Protein AF-A0A3A5VWQ2-F1 (afdb_monomer)

Mean predicted aligned error: 16.15 Å

Secondary structure (DSSP, 8-state):
-----EEE-TTS-EEE---EETTEE---TT----S-----SPPPHHHHHH--SGGGS--HHHHHHHHHHHHHHHHHHHHHHHHHHHHHHHHTTPPPSS-PEEEETTEEEEHHHHHHHHHHHHHHHHHHHHHHHHHHHHHHHHHTPPPPP-------

Foldseek 3Di:
DDDKDWDDDPVDDIDIDWDADPNDTDDPVPDDDPDDDDDPDDDDVVCVVPPDDPVPDDDVVVVVLVVVLVVLVVVLVVLVVLVVCVVVCVVVVHDDDQQDWDDDDPDTGRRSCVVSVVSVCVNVVVVVVVVVVVVVVVVVCVVVPDDDDDDDDDDD

pLDDT: mean 72.56, std 14.68, range [36.94, 93.25]

Radius of gyration: 29.36 Å; Cα contacts (8 Å, |Δi|>4): 74; chains: 1; bounding box: 73×43×75 Å

Structure (mmCIF, N/CA/C/O backbone):
data_AF-A0A3A5VWQ2-F1
#
_entry.id   AF-A0A3A5VWQ2-F1
#
loop_
_atom_site.group_PDB
_atom_site.id
_atom_site.type_symbol
_atom_site.label_atom_id
_atom_site.label_alt_id
_atom_site.label_comp_id
_atom_site.label_asym_id
_atom_site.label_entity_id
_atom_site.label_seq_id
_atom_site.pdbx_PDB_ins_code
_atom_site.Cartn_x
_atom_site.Cartn_y
_atom_site.Cartn_z
_atom_site.occupancy
_atom_site.B_iso_or_equiv
_atom_site.auth_seq_id
_atom_site.auth_comp_id
_atom_site.auth_asym_id
_atom_site.auth_atom_id
_atom_site.pdbx_PDB_model_num
ATOM 1 N N . MET A 1 1 ? -36.338 -18.386 11.976 1.00 40.19 1 MET A N 1
ATOM 2 C CA . MET A 1 1 ? -36.370 -17.924 13.379 1.00 40.19 1 MET A CA 1
ATOM 3 C C . MET A 1 1 ? -35.019 -18.289 13.956 1.00 40.19 1 MET A C 1
ATOM 5 O O . MET A 1 1 ? -34.745 -19.474 14.082 1.00 40.19 1 MET A O 1
ATOM 9 N N . SER A 1 2 ? -34.130 -17.309 14.112 1.00 36.94 2 SER A N 1
ATOM 10 C CA . SER A 1 2 ? -32.733 -17.542 14.501 1.00 36.94 2 SER A CA 1
ATOM 11 C C . SER A 1 2 ? -32.672 -18.000 15.968 1.00 36.94 2 SER A C 1
ATOM 13 O O . SER A 1 2 ? -33.199 -17.265 16.806 1.00 36.94 2 SER A O 1
ATOM 15 N N . PRO A 1 3 ? -32.129 -19.192 16.295 1.00 50.22 3 PRO A N 1
ATOM 16 C CA . PRO A 1 3 ? -32.428 -19.833 17.574 1.00 50.22 3 PRO A CA 1
ATOM 17 C C . PRO A 1 3 ? -31.253 -19.855 18.568 1.00 50.22 3 PRO A C 1
ATOM 19 O O . PRO A 1 3 ? -30.140 -19.429 18.258 1.00 50.22 3 PRO A O 1
ATOM 22 N N . SER A 1 4 ? -31.535 -20.359 19.776 1.00 57.03 4 SER A N 1
ATOM 23 C CA . SER A 1 4 ? -30.665 -20.340 20.960 1.00 57.03 4 SER A CA 1
ATOM 24 C C . SER A 1 4 ? -29.239 -20.857 20.713 1.00 57.03 4 SER A C 1
ATOM 26 O O . SER A 1 4 ? -29.018 -21.984 20.256 1.00 57.03 4 SER A O 1
ATOM 28 N N . PHE A 1 5 ? -28.259 -20.008 21.025 1.00 60.41 5 PHE A N 1
ATOM 29 C CA . PHE A 1 5 ? -26.830 -20.315 21.042 1.00 60.41 5 PHE A CA 1
ATOM 30 C C . PHE A 1 5 ? -26.472 -20.913 22.405 1.00 60.41 5 PHE A C 1
ATOM 32 O O . PHE A 1 5 ? -26.666 -20.239 23.411 1.00 60.41 5 PHE A O 1
ATOM 39 N N . ARG A 1 6 ? -25.959 -22.149 22.452 1.00 60.09 6 ARG A N 1
ATOM 40 C CA . ARG A 1 6 ? -25.469 -22.797 23.680 1.00 60.09 6 ARG A CA 1
ATOM 41 C C . ARG A 1 6 ? -24.029 -23.262 23.463 1.00 60.09 6 ARG A C 1
ATOM 43 O O . ARG A 1 6 ? -23.765 -24.004 22.520 1.00 60.09 6 ARG A O 1
ATOM 50 N N . LEU A 1 7 ? -23.098 -22.809 24.297 1.00 60.88 7 LEU A N 1
ATOM 51 C CA . LEU A 1 7 ? -21.675 -23.118 24.202 1.00 60.88 7 LEU A CA 1
ATOM 52 C C . LEU A 1 7 ? -21.149 -23.587 25.559 1.00 60.88 7 LEU A C 1
ATOM 54 O O . LEU A 1 7 ? -21.270 -22.867 26.546 1.00 60.88 7 LEU A O 1
ATOM 58 N N . GLY A 1 8 ? -20.549 -24.776 25.579 1.00 67.06 8 GLY A N 1
ATOM 59 C CA . GLY A 1 8 ? -20.020 -25.403 26.788 1.00 67.06 8 GLY A CA 1
ATOM 60 C C . GLY A 1 8 ? -21.027 -26.311 27.498 1.00 67.06 8 GLY A C 1
ATOM 61 O O . GLY A 1 8 ? -22.046 -26.685 26.918 1.00 67.06 8 GLY A O 1
ATOM 62 N N . ASN A 1 9 ? -20.706 -26.723 28.723 1.00 71.00 9 ASN A N 1
ATOM 63 C CA . ASN A 1 9 ? -21.432 -27.772 29.451 1.00 71.00 9 ASN A CA 1
ATOM 64 C C . ASN A 1 9 ? -21.766 -27.330 30.878 1.00 71.00 9 ASN A C 1
ATOM 66 O O . ASN A 1 9 ? -21.029 -26.513 31.420 1.00 71.00 9 ASN A O 1
ATOM 70 N N . GLU A 1 10 ? -22.821 -27.878 31.488 1.00 71.44 10 GLU A N 1
ATOM 71 C CA . GLU A 1 10 ? -23.281 -27.489 32.842 1.00 71.44 10 GLU A CA 1
ATOM 72 C C . GLU A 1 10 ? -22.215 -27.715 33.925 1.00 71.44 10 GLU A C 1
ATOM 74 O O . GLU A 1 10 ? -22.101 -26.925 34.858 1.00 71.44 10 GLU A O 1
ATOM 79 N N . ASP A 1 11 ? -21.361 -28.722 33.735 1.00 65.88 11 ASP A N 1
ATOM 80 C CA . ASP A 1 11 ? -20.221 -29.023 34.610 1.00 65.88 11 ASP A CA 1
ATOM 81 C C . ASP A 1 11 ? -18.985 -28.134 34.336 1.00 65.88 11 ASP A C 1
ATOM 83 O O . ASP A 1 11 ? -17.910 -28.337 34.900 1.00 65.88 11 ASP A O 1
ATOM 87 N N . SER A 1 12 ? -19.102 -27.167 33.420 1.00 63.91 12 SER A N 1
ATOM 88 C CA . SER A 1 12 ? -18.023 -26.295 32.942 1.00 63.91 12 SER A CA 1
ATOM 89 C C . SER A 1 12 ? -18.549 -24.881 32.641 1.00 63.91 12 SER A C 1
ATOM 91 O O . SER A 1 12 ? -19.634 -24.500 33.072 1.00 63.91 12 SER A O 1
ATOM 93 N N . TRP A 1 13 ? -17.790 -24.055 31.915 1.00 47.97 13 TRP A N 1
ATOM 94 C CA . TRP A 1 13 ? -18.316 -22.773 31.446 1.00 47.97 13 TRP A CA 1
ATOM 95 C C . TRP A 1 13 ? -19.471 -23.030 30.467 1.00 47.97 13 TRP A C 1
ATOM 97 O O . TRP A 1 13 ? -19.291 -23.752 29.492 1.00 47.97 13 TRP A O 1
ATOM 107 N N . LEU A 1 14 ? -20.648 -22.456 30.732 1.00 61.12 14 LEU A N 1
ATOM 108 C CA . LEU A 1 14 ? -21.835 -22.575 29.885 1.00 61.12 14 LEU A CA 1
ATOM 109 C C . LEU A 1 14 ? -22.353 -21.180 29.518 1.00 61.12 14 LEU A C 1
ATOM 111 O O . LEU A 1 14 ? -22.761 -20.413 30.388 1.00 61.12 14 LEU A O 1
ATOM 115 N N . LEU A 1 15 ? -22.349 -20.855 28.226 1.00 60.41 15 LEU A N 1
ATOM 116 C CA . LEU A 1 15 ? -23.031 -19.688 27.668 1.00 60.41 15 LEU A CA 1
ATOM 117 C C . LEU A 1 15 ? -24.298 -20.153 26.960 1.00 60.41 15 LEU A C 1
ATOM 119 O O . LEU A 1 15 ? -24.206 -20.958 26.040 1.00 60.41 15 LEU A O 1
ATOM 123 N N . GLU A 1 16 ? -25.460 -19.623 27.332 1.00 62.06 16 GLU A N 1
ATOM 124 C CA . GLU A 1 16 ? -26.722 -19.893 26.641 1.00 62.06 16 GLU A CA 1
ATOM 125 C C . GLU A 1 16 ? -27.453 -18.584 26.318 1.00 62.06 16 GLU A C 1
ATOM 127 O O . GLU A 1 16 ? -27.541 -17.682 27.151 1.00 62.06 16 GLU A O 1
ATOM 132 N N . GLN A 1 17 ? -27.983 -18.470 25.102 1.00 62.19 17 GLN A N 1
ATOM 133 C CA . GLN A 1 17 ? -28.849 -17.377 24.678 1.00 62.19 17 GLN A CA 1
ATOM 134 C C . GLN A 1 17 ? -30.303 -17.854 24.695 1.00 62.19 17 GLN A C 1
ATOM 136 O O . GLN A 1 17 ? -30.712 -18.621 23.825 1.00 62.19 17 GLN A O 1
ATOM 141 N N . ARG A 1 18 ? -31.081 -17.372 25.670 1.00 62.25 18 ARG A N 1
ATOM 142 C CA . ARG A 1 18 ? -32.523 -17.635 25.791 1.00 62.25 18 ARG A CA 1
ATOM 143 C C . ARG A 1 18 ? -33.336 -16.425 25.342 1.00 62.25 18 ARG A C 1
ATOM 145 O O . ARG A 1 18 ? -32.957 -15.285 25.615 1.00 62.25 18 ARG A O 1
ATOM 152 N N . TYR A 1 19 ? -34.459 -16.670 24.673 1.00 58.72 19 TYR A N 1
ATOM 153 C CA . TYR A 1 19 ? -35.398 -15.626 24.268 1.00 58.72 19 TYR A CA 1
ATOM 154 C C . TYR A 1 19 ? -36.639 -15.650 25.164 1.00 58.72 19 TYR A C 1
ATOM 156 O O . TYR A 1 19 ? -37.235 -16.698 25.407 1.00 58.72 19 TYR A O 1
ATOM 164 N N . LEU A 1 20 ? -37.036 -14.466 25.626 1.00 54.00 20 LEU A N 1
ATOM 165 C CA . LEU A 1 20 ? -38.284 -14.231 26.346 1.00 54.00 20 LEU A CA 1
ATOM 166 C C . LEU A 1 20 ? -39.268 -13.579 25.371 1.00 54.00 20 LEU A C 1
ATOM 168 O O . LEU A 1 20 ? -38.995 -12.488 24.870 1.00 54.00 20 LEU A O 1
ATOM 172 N N . ILE A 1 21 ? -40.405 -14.223 25.110 1.00 55.88 21 ILE A N 1
ATOM 173 C CA . ILE A 1 21 ? -41.534 -13.602 24.401 1.00 55.88 21 ILE A CA 1
ATOM 174 C C . ILE A 1 21 ? -42.670 -13.466 25.412 1.00 55.88 21 ILE A C 1
ATOM 176 O O . ILE A 1 21 ? -43.046 -14.440 26.060 1.00 55.88 21 ILE A O 1
ATOM 180 N N . ASP A 1 22 ? -43.163 -12.241 25.606 1.00 59.28 22 ASP A N 1
ATOM 181 C CA . ASP A 1 22 ? -44.212 -11.909 26.583 1.00 59.28 22 ASP A CA 1
ATOM 182 C C . ASP A 1 22 ? -43.926 -12.418 28.011 1.00 59.28 22 ASP A C 1
ATOM 184 O O . ASP A 1 22 ? -44.813 -12.878 28.730 1.00 59.28 22 ASP A O 1
ATOM 188 N N . GLY A 1 23 ? -42.655 -12.361 28.427 1.00 61.66 23 GLY A N 1
ATOM 189 C CA . GLY A 1 23 ? -42.218 -12.773 29.765 1.00 61.66 23 GLY A CA 1
ATOM 190 C C . GLY A 1 23 ? -42.225 -14.285 30.008 1.00 61.66 23 GLY A C 1
ATOM 191 O O . GLY A 1 23 ? -41.979 -14.710 31.134 1.00 61.66 23 GLY A O 1
ATOM 192 N N . LYS A 1 24 ? -42.483 -15.100 28.979 1.00 56.28 24 LYS A N 1
ATOM 193 C CA . LYS A 1 24 ? -42.364 -16.559 29.041 1.00 56.28 24 LYS A CA 1
ATOM 194 C C . LYS A 1 24 ? -41.121 -17.017 28.289 1.00 56.28 24 LYS A C 1
ATOM 196 O O . LYS A 1 24 ? -40.869 -16.590 27.161 1.00 56.28 24 LYS A O 1
ATOM 201 N N . GLU A 1 25 ? -40.344 -17.876 28.940 1.00 61.72 25 GLU A N 1
ATOM 202 C CA . GLU A 1 25 ? -39.204 -18.547 28.319 1.00 61.72 25 GLU A CA 1
ATOM 203 C C . GLU A 1 25 ? -39.711 -19.502 27.241 1.00 61.72 25 GLU A C 1
ATOM 205 O O . GLU A 1 25 ? -40.601 -20.322 27.485 1.00 61.72 25 GLU A O 1
ATOM 210 N N . ILE A 1 26 ? -39.157 -19.376 26.039 1.00 61.62 26 ILE A N 1
ATOM 211 C CA . ILE A 1 26 ? -39.345 -20.369 24.990 1.00 61.62 26 ILE A CA 1
ATOM 212 C C . ILE A 1 26 ? -38.174 -21.334 25.101 1.00 61.62 26 ILE A C 1
ATOM 214 O O . ILE A 1 26 ? -37.022 -20.928 24.983 1.00 61.62 26 ILE A O 1
ATOM 218 N N . ASP A 1 27 ? -38.489 -22.595 25.385 1.00 60.84 27 ASP A N 1
ATOM 219 C CA . ASP A 1 27 ? -37.514 -23.675 25.448 1.00 60.84 27 ASP A CA 1
ATOM 220 C C . ASP A 1 27 ? -37.479 -24.420 24.109 1.00 60.84 27 ASP A C 1
ATOM 222 O O . ASP A 1 27 ? -38.285 -25.308 23.826 1.00 60.84 27 ASP A O 1
ATOM 226 N N . ASP A 1 28 ? -36.545 -24.022 23.255 1.00 60.75 28 ASP A N 1
ATOM 227 C CA . ASP A 1 28 ? -36.256 -24.642 21.966 1.00 60.75 28 ASP A CA 1
ATOM 228 C C . ASP A 1 28 ? -35.157 -25.725 22.049 1.00 60.75 28 ASP A C 1
ATOM 230 O O . ASP A 1 28 ? -34.648 -26.166 21.015 1.00 60.75 28 ASP A O 1
ATOM 234 N N . SER A 1 29 ? -34.831 -26.214 23.260 1.00 57.12 29 SER A N 1
ATOM 235 C CA . SER A 1 29 ? -33.851 -27.293 23.496 1.00 57.12 29 SER A CA 1
ATOM 236 C C . SER A 1 29 ? -34.262 -28.655 22.921 1.00 57.12 29 SER A C 1
ATOM 238 O O . SER A 1 29 ? -33.402 -29.470 22.593 1.00 57.12 29 SER A O 1
ATOM 240 N N . LYS A 1 30 ? -35.567 -28.906 22.755 1.00 53.94 30 LYS A N 1
ATOM 241 C CA . LYS A 1 30 ? -36.106 -30.180 22.241 1.00 53.94 30 LYS A CA 1
ATOM 242 C C . LYS A 1 30 ? -36.134 -30.295 20.715 1.00 53.94 30 LYS A C 1
ATOM 244 O O . LYS A 1 30 ? -36.524 -31.338 20.196 1.00 53.94 30 LYS A O 1
ATOM 249 N N . PHE A 1 31 ? -35.757 -29.246 19.987 1.00 55.78 31 PHE A N 1
ATOM 250 C CA . PHE A 1 31 ? -35.681 -29.299 18.529 1.00 55.78 31 PHE A CA 1
ATOM 251 C C . PHE A 1 31 ? -34.286 -29.753 18.093 1.00 55.78 31 PHE A C 1
ATOM 253 O O . PHE A 1 31 ? -33.337 -28.972 18.132 1.00 55.78 31 PHE A O 1
ATOM 260 N N . GLU A 1 32 ? -34.157 -31.002 17.634 1.00 47.69 32 GLU A N 1
ATOM 261 C CA . GLU A 1 32 ? -32.939 -31.469 16.965 1.00 47.69 32 GLU A CA 1
ATOM 262 C C . GLU A 1 32 ? -32.751 -30.711 15.643 1.00 47.69 32 GLU A C 1
ATOM 264 O O . GLU A 1 32 ? -33.526 -30.840 14.691 1.00 47.69 32 GLU A O 1
ATOM 269 N N . ARG A 1 33 ? -31.719 -29.864 15.591 1.00 58.16 33 ARG A N 1
ATOM 270 C CA . ARG A 1 33 ? -31.438 -28.997 14.443 1.00 58.16 33 ARG A CA 1
ATOM 271 C C . ARG A 1 33 ? -30.542 -29.739 13.463 1.00 58.16 33 ARG A C 1
ATOM 273 O O . ARG A 1 33 ? -29.344 -29.876 13.673 1.00 58.16 33 ARG A O 1
ATOM 280 N N . SER A 1 34 ? -31.118 -30.176 12.351 1.00 52.06 34 SER A N 1
ATOM 281 C CA . SER A 1 34 ? -30.402 -30.926 11.316 1.00 52.06 34 SER A CA 1
ATOM 282 C C . SER A 1 34 ? -29.533 -30.059 10.388 1.00 52.06 34 SER A C 1
ATOM 284 O O . SER A 1 34 ? -28.915 -30.596 9.469 1.00 52.06 34 SER A O 1
ATOM 286 N N . LYS A 1 35 ? -29.522 -28.722 10.535 1.00 50.56 35 LYS A N 1
ATOM 287 C CA . LYS A 1 35 ? -28.807 -27.803 9.629 1.00 50.56 35 LYS A CA 1
ATOM 288 C C . LYS A 1 35 ? -28.209 -26.606 10.372 1.00 50.56 35 LYS A C 1
ATOM 290 O O . LYS A 1 35 ? -28.904 -25.923 11.118 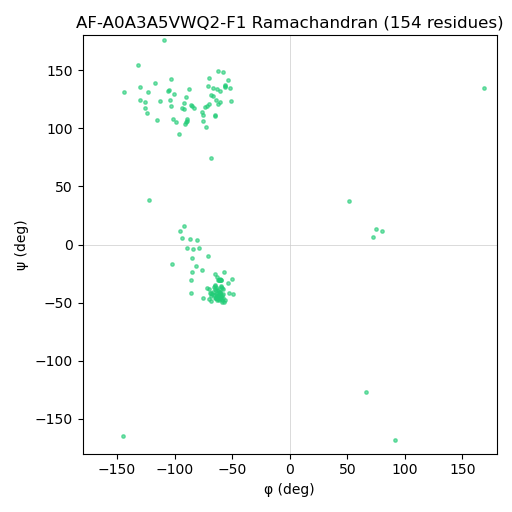1.00 50.56 35 LYS A O 1
ATOM 295 N N . HIS A 1 36 ? -26.932 -26.327 10.111 1.00 49.41 36 HIS A N 1
ATOM 296 C CA . HIS A 1 36 ? -26.294 -25.061 10.465 1.00 49.41 36 HIS A CA 1
ATOM 297 C C . HIS A 1 36 ? -26.816 -23.972 9.524 1.00 49.41 36 HIS A C 1
ATOM 299 O O . HIS A 1 36 ? -26.409 -23.896 8.366 1.00 49.41 36 HIS A O 1
ATOM 305 N N . GLU A 1 37 ? -27.753 -23.158 9.996 1.00 49.34 37 GLU A N 1
ATOM 306 C CA . GLU A 1 37 ? -28.233 -22.000 9.249 1.00 49.34 37 GLU A CA 1
ATOM 307 C C . GLU A 1 37 ? -27.400 -20.779 9.650 1.00 49.34 37 GLU A C 1
ATOM 309 O O . GLU A 1 37 ? -27.365 -20.387 10.816 1.00 49.34 37 GLU A O 1
ATOM 314 N N . VAL A 1 38 ? -26.667 -20.210 8.689 1.00 54.41 38 VAL A N 1
ATOM 315 C CA . VAL A 1 38 ? -25.932 -18.959 8.897 1.00 54.41 38 VAL A CA 1
ATOM 316 C C . VAL A 1 38 ? -26.956 -17.835 8.972 1.00 54.41 38 VAL A C 1
ATOM 318 O O . VAL A 1 38 ? -27.703 -17.603 8.021 1.00 54.41 38 VAL A O 1
ATOM 321 N N . GLU A 1 39 ? -26.994 -17.147 10.108 1.00 52.25 39 GLU A N 1
ATOM 322 C CA . GLU A 1 39 ? -27.932 -16.062 10.344 1.00 52.25 39 GLU A CA 1
ATOM 323 C C . GLU A 1 39 ? -27.655 -14.892 9.380 1.00 52.25 39 GLU A C 1
ATOM 325 O O . GLU A 1 39 ? -26.629 -14.220 9.466 1.00 52.25 39 GLU A O 1
ATOM 330 N N . GLN A 1 40 ? -28.570 -14.668 8.429 1.00 57.50 40 GLN A N 1
ATOM 331 C CA . GLN A 1 40 ? -28.492 -13.562 7.462 1.00 57.50 40 GLN A CA 1
ATOM 332 C C . GLN A 1 40 ? -29.160 -12.271 7.969 1.00 57.50 40 GLN A C 1
ATOM 334 O O . GLN A 1 40 ? -29.139 -11.253 7.274 1.00 57.50 40 GLN A O 1
ATOM 339 N N . SER A 1 41 ? -29.781 -12.285 9.155 1.00 57.59 41 SER A N 1
ATOM 340 C CA . SER A 1 41 ? -30.402 -11.095 9.741 1.00 57.59 41 SER A CA 1
ATOM 341 C C . SER A 1 41 ? -29.361 -10.077 10.196 1.00 57.59 41 SER A C 1
ATOM 343 O O . SER A 1 41 ? -28.307 -10.416 10.731 1.00 57.59 41 SER A O 1
ATOM 345 N N . SER A 1 42 ? -29.691 -8.793 10.028 1.00 56.03 42 SER A N 1
ATOM 346 C CA . SER A 1 42 ? -28.914 -7.713 10.637 1.00 56.03 42 SER A CA 1
ATOM 347 C C . SER A 1 42 ? -28.834 -7.913 12.154 1.00 56.03 42 SER A C 1
ATOM 349 O O . SER A 1 42 ? -29.856 -8.222 12.775 1.00 56.03 42 SER A O 1
ATOM 351 N N . PRO A 1 43 ? -27.657 -7.698 12.767 1.00 59.91 43 PRO A N 1
ATOM 352 C CA . PRO A 1 43 ? -27.477 -7.904 14.195 1.00 59.91 43 PRO A CA 1
ATOM 353 C C . PRO A 1 43 ? -28.453 -7.039 15.013 1.00 59.91 43 PRO A C 1
ATOM 355 O O . PRO A 1 43 ? -28.786 -5.921 14.597 1.00 59.91 43 PRO A O 1
ATOM 358 N N . PRO A 1 44 ? -28.898 -7.509 16.194 1.00 60.94 44 PRO A N 1
ATOM 359 C CA . PRO A 1 44 ? -29.844 -6.781 17.032 1.00 60.94 44 PRO A CA 1
ATOM 360 C C . PRO A 1 44 ? -29.359 -5.357 17.332 1.00 60.94 44 PRO A C 1
ATOM 362 O O . PRO A 1 44 ? -28.176 -5.134 17.607 1.00 60.94 44 PRO A O 1
ATOM 365 N N . ARG A 1 45 ? -30.277 -4.375 17.352 1.00 54.12 45 ARG A N 1
ATOM 366 C CA . ARG A 1 45 ? -29.933 -2.954 17.594 1.00 54.12 45 ARG A CA 1
ATOM 367 C C . ARG A 1 45 ? -29.131 -2.751 18.883 1.00 54.12 45 ARG A C 1
ATOM 369 O O . A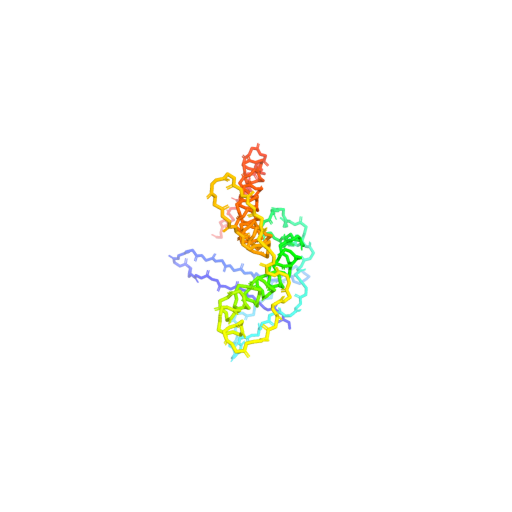RG A 1 45 ? -28.273 -1.876 18.924 1.00 54.12 45 ARG A O 1
ATOM 376 N N . VAL A 1 46 ? -29.377 -3.564 19.907 1.00 53.34 46 VAL A N 1
ATOM 377 C CA . VAL A 1 46 ? -28.656 -3.522 21.188 1.00 53.34 46 VAL A CA 1
ATOM 378 C C . VAL A 1 46 ? -27.175 -3.869 21.002 1.00 53.34 46 VAL A C 1
ATOM 380 O O . VAL A 1 46 ? -26.322 -3.095 21.426 1.00 53.34 46 VAL A O 1
ATOM 383 N N . VAL A 1 47 ? -26.867 -4.927 20.243 1.00 56.34 47 VAL A N 1
ATOM 384 C CA . VAL A 1 47 ? -25.492 -5.296 19.872 1.00 56.34 47 VAL A CA 1
ATOM 385 C C . VAL A 1 47 ? -24.856 -4.171 19.059 1.00 56.34 47 VAL A C 1
ATOM 387 O O . VAL A 1 47 ? -23.763 -3.729 19.381 1.00 56.34 47 VAL A O 1
ATOM 390 N N . SER A 1 48 ? -25.557 -3.612 18.065 1.00 57.91 48 SER A N 1
ATOM 391 C CA . SER A 1 48 ? -25.018 -2.490 17.277 1.00 57.91 48 SER A CA 1
ATOM 392 C C . SER A 1 48 ? -24.709 -1.232 18.107 1.00 57.91 48 SER A C 1
ATOM 394 O O . SER A 1 48 ? -23.783 -0.506 17.763 1.00 57.91 48 SER A O 1
ATOM 396 N N . LYS A 1 49 ? -25.442 -0.995 19.206 1.00 55.53 49 LYS A N 1
ATOM 397 C CA . LYS A 1 49 ? -25.247 0.140 20.125 1.00 55.53 49 LYS A CA 1
ATOM 398 C C . LYS A 1 49 ? -24.192 -0.116 21.206 1.00 55.53 49 LYS A C 1
ATOM 400 O O . LYS A 1 49 ? -23.553 0.831 21.646 1.00 55.53 49 LYS A O 1
ATOM 405 N N . GLN A 1 50 ? -24.021 -1.364 21.642 1.00 54.41 50 GLN A N 1
ATOM 406 C CA . GLN A 1 50 ? -22.982 -1.771 22.600 1.00 54.41 50 GLN A CA 1
ATOM 407 C C . GLN A 1 50 ? -21.636 -2.078 21.937 1.00 54.41 50 GLN A C 1
ATOM 409 O O . GLN A 1 50 ? -20.627 -2.189 22.629 1.00 54.41 50 GLN A O 1
ATOM 414 N N . ARG A 1 51 ? -21.599 -2.186 20.603 1.00 53.00 51 ARG A N 1
ATOM 415 C CA . ARG A 1 51 ? -20.377 -2.291 19.798 1.00 53.00 51 ARG A CA 1
ATOM 416 C C . ARG A 1 51 ? -19.582 -0.982 19.837 1.00 53.00 51 ARG A C 1
ATOM 418 O O . ARG A 1 51 ? -19.520 -0.244 18.862 1.00 53.00 51 ARG A O 1
ATOM 425 N N . ASN A 1 52 ? -18.933 -0.727 20.964 1.00 51.84 52 ASN A N 1
ATOM 426 C CA . ASN A 1 52 ? -17.933 0.319 21.109 1.00 51.84 52 ASN A CA 1
ATOM 427 C C . ASN A 1 52 ? -16.554 -0.325 20.998 1.00 51.84 52 ASN A C 1
ATOM 429 O O . ASN A 1 52 ? -16.107 -1.027 21.899 1.00 51.84 52 ASN A O 1
ATOM 433 N N . GLY A 1 53 ? -15.889 -0.121 19.864 1.00 52.53 53 GLY A N 1
ATOM 434 C CA . GLY A 1 53 ? -14.539 -0.631 19.669 1.00 52.53 53 GLY A CA 1
ATOM 435 C C . GLY A 1 53 ? -14.076 -0.529 18.225 1.00 52.53 53 GLY A C 1
ATOM 436 O O . GLY A 1 53 ? -14.789 -0.913 17.300 1.00 52.53 53 GLY A O 1
ATOM 437 N N . TRP A 1 54 ? -12.840 -0.064 18.049 1.00 53.25 54 TRP A N 1
ATOM 438 C CA . TRP A 1 54 ? -12.137 0.048 16.764 1.00 53.25 54 TRP A CA 1
ATOM 439 C C . TRP A 1 54 ? -12.176 -1.242 15.924 1.00 53.25 54 TRP A C 1
ATOM 441 O O . TRP A 1 54 ? -12.226 -1.191 14.701 1.00 53.25 54 TRP A O 1
ATOM 451 N N . TYR A 1 55 ? -12.237 -2.407 16.576 1.00 55.75 55 TYR A N 1
ATOM 452 C CA . TYR A 1 55 ? -12.222 -3.721 15.926 1.00 55.75 55 TYR A CA 1
ATOM 453 C C . TYR A 1 55 ? -13.509 -4.071 15.149 1.00 55.75 55 TYR A C 1
ATOM 455 O O . TYR A 1 55 ? -13.564 -5.070 14.439 1.00 55.75 55 TYR A O 1
ATOM 463 N N . LEU A 1 56 ? -14.576 -3.280 15.297 1.00 54.88 56 LEU A N 1
ATOM 464 C CA . LEU A 1 56 ? -15.926 -3.650 14.862 1.00 54.88 56 LEU A CA 1
ATOM 465 C C . LEU A 1 56 ? -16.346 -2.976 13.540 1.00 54.88 56 LEU A C 1
ATOM 467 O O . LEU A 1 56 ? -17.253 -3.458 12.857 1.00 54.88 56 LEU A O 1
ATOM 471 N N . THR A 1 57 ? -15.665 -1.917 13.112 1.00 53.97 57 THR A N 1
ATOM 472 C CA . THR A 1 57 ? -15.913 -1.266 11.818 1.00 53.97 57 THR A CA 1
ATOM 473 C C . THR A 1 57 ? -14.623 -1.229 11.010 1.00 53.97 57 THR A C 1
ATOM 475 O O . THR A 1 57 ? -13.700 -0.519 11.411 1.00 53.97 57 THR A O 1
ATOM 478 N N . PRO A 1 58 ? -14.526 -1.961 9.882 1.00 58.19 58 PRO A N 1
ATOM 479 C CA . PRO A 1 58 ? -13.343 -1.893 9.040 1.00 58.19 58 PRO A CA 1
ATOM 480 C C . PRO A 1 58 ? -13.180 -0.456 8.549 1.00 58.19 58 PRO A C 1
ATOM 482 O O . PRO A 1 58 ? -14.087 0.104 7.931 1.00 58.19 58 PRO A O 1
ATOM 485 N N . ASN A 1 59 ? -12.031 0.151 8.841 1.00 61.50 59 ASN A N 1
ATOM 486 C CA . ASN A 1 59 ? -11.758 1.507 8.398 1.00 61.50 59 ASN A CA 1
ATOM 487 C C . ASN A 1 59 ? -11.754 1.525 6.852 1.00 61.50 59 ASN A C 1
ATOM 489 O O . ASN A 1 59 ? -10.959 0.800 6.234 1.00 61.50 59 ASN A O 1
ATOM 493 N N . PRO A 1 60 ? -12.624 2.330 6.205 1.00 64.94 60 PRO A N 1
ATOM 494 C CA . PRO A 1 60 ? -12.780 2.346 4.749 1.00 64.94 60 PRO A CA 1
ATOM 495 C C . PRO A 1 60 ? -11.463 2.639 4.016 1.00 64.94 60 PRO A C 1
ATOM 497 O O . PRO A 1 60 ? -11.275 2.191 2.882 1.00 64.94 60 PRO A O 1
ATOM 500 N N . ILE A 1 61 ? -10.513 3.300 4.687 1.00 66.62 61 ILE A N 1
ATOM 501 C CA . ILE A 1 61 ? -9.174 3.606 4.177 1.00 66.62 61 ILE A CA 1
ATOM 502 C C . ILE A 1 61 ? -8.404 2.330 3.805 1.00 66.62 61 ILE A C 1
ATOM 504 O O . ILE A 1 61 ? -7.742 2.310 2.769 1.00 66.62 61 ILE A O 1
ATOM 508 N N . HIS A 1 62 ? -8.538 1.227 4.550 1.00 69.75 62 HIS A N 1
ATOM 509 C CA . HIS A 1 62 ? -7.812 -0.014 4.234 1.00 69.75 62 HIS A CA 1
ATOM 510 C C . HIS A 1 62 ? -8.248 -0.615 2.894 1.00 69.75 62 HIS A C 1
ATOM 512 O O . HIS A 1 62 ? -7.420 -1.146 2.150 1.00 69.75 62 HIS A O 1
ATOM 518 N N . SER A 1 63 ? -9.536 -0.507 2.560 1.00 72.94 63 SER A N 1
ATOM 519 C CA . SER A 1 63 ? -10.065 -1.007 1.287 1.00 72.94 63 SER A CA 1
ATOM 520 C C . SER A 1 63 ? -9.549 -0.187 0.097 1.00 72.94 63 SER A C 1
ATOM 522 O O . SER A 1 63 ? -9.109 -0.753 -0.908 1.00 72.94 63 SER A O 1
ATOM 524 N N . ALA A 1 64 ? -9.508 1.142 0.245 1.00 76.31 64 ALA A N 1
ATOM 525 C CA . ALA A 1 64 ? -8.975 2.058 -0.757 1.00 76.31 64 ALA A CA 1
ATOM 526 C C . ALA A 1 64 ? -7.466 1.847 -0.963 1.00 76.31 64 ALA A C 1
ATOM 528 O O . ALA A 1 64 ? -7.007 1.699 -2.098 1.00 76.31 64 ALA A O 1
ATOM 529 N N . VAL A 1 65 ? -6.714 1.736 0.136 1.00 78.88 65 VAL A N 1
ATOM 530 C CA . VAL A 1 65 ? -5.270 1.467 0.131 1.00 78.88 65 VAL A CA 1
ATOM 531 C C . VAL A 1 65 ? -4.965 0.137 -0.554 1.00 78.88 65 VAL A C 1
ATOM 533 O O . VAL A 1 65 ? -4.101 0.085 -1.426 1.00 78.88 65 VAL A O 1
ATOM 536 N N . ARG A 1 66 ? -5.708 -0.932 -0.240 1.00 79.75 66 ARG A N 1
ATOM 537 C CA . ARG A 1 66 ? -5.519 -2.243 -0.879 1.00 79.75 66 ARG A CA 1
ATOM 538 C C . ARG A 1 66 ? -5.722 -2.167 -2.395 1.00 79.75 66 ARG A C 1
ATOM 540 O O . ARG A 1 66 ? -4.894 -2.682 -3.141 1.00 79.75 66 ARG A O 1
ATOM 547 N N . ARG A 1 67 ? -6.777 -1.486 -2.860 1.00 83.19 67 ARG A N 1
ATOM 548 C CA . ARG A 1 67 ? -7.060 -1.329 -4.298 1.00 83.19 67 ARG A CA 1
ATOM 549 C C . ARG A 1 67 ? -5.992 -0.503 -5.020 1.00 83.19 67 ARG A C 1
ATOM 551 O O . ARG A 1 67 ? -5.671 -0.804 -6.168 1.00 83.19 67 ARG A O 1
ATOM 558 N N . PHE A 1 68 ? -5.452 0.523 -4.366 1.00 84.62 68 PHE A N 1
ATOM 559 C CA . PHE A 1 68 ? -4.364 1.341 -4.902 1.00 84.62 68 PHE A CA 1
ATOM 560 C C . PHE A 1 68 ? -3.051 0.552 -5.004 1.00 84.62 68 PHE A C 1
ATOM 562 O O . PHE A 1 68 ? -2.452 0.520 -6.078 1.00 84.62 68 PHE A O 1
ATOM 569 N N . ILE A 1 69 ? -2.653 -0.147 -3.932 1.00 85.06 69 ILE A N 1
ATOM 570 C CA . ILE A 1 69 ? -1.419 -0.948 -3.890 1.00 85.06 69 ILE A CA 1
ATOM 571 C C . ILE A 1 69 ? -1.404 -1.978 -5.017 1.00 85.06 69 ILE A C 1
ATOM 573 O O . ILE A 1 69 ? -0.417 -2.064 -5.741 1.00 85.06 69 ILE A O 1
ATOM 577 N N . SER A 1 70 ? -2.496 -2.724 -5.216 1.00 85.19 70 SER A N 1
ATOM 578 C CA . SER A 1 70 ? -2.556 -3.736 -6.276 1.00 85.19 70 SER A CA 1
ATOM 579 C C . SER A 1 70 ? -2.296 -3.145 -7.665 1.00 85.19 70 SER A C 1
ATOM 581 O O . SER A 1 70 ? -1.534 -3.719 -8.435 1.00 85.19 70 SER A O 1
ATOM 583 N N . LYS A 1 71 ? -2.870 -1.977 -7.980 1.00 88.62 71 LYS A N 1
ATOM 584 C CA . LYS A 1 71 ? -2.637 -1.304 -9.269 1.00 88.62 71 LYS A CA 1
ATOM 585 C C . LYS A 1 71 ? -1.205 -0.786 -9.398 1.00 88.62 71 LYS A C 1
ATOM 587 O O . LYS A 1 71 ? -0.584 -0.976 -10.440 1.00 88.62 71 LYS A O 1
ATOM 592 N N . ALA A 1 72 ? -0.685 -0.159 -8.344 1.00 87.12 72 ALA A N 1
ATOM 593 C CA . ALA A 1 72 ? 0.674 0.373 -8.320 1.00 87.12 72 ALA A CA 1
ATOM 594 C C . ALA A 1 72 ? 1.718 -0.734 -8.535 1.00 87.12 72 ALA A C 1
ATOM 596 O O . ALA A 1 72 ? 2.628 -0.565 -9.339 1.00 87.12 72 ALA A O 1
ATOM 597 N N . VAL A 1 73 ? 1.544 -1.890 -7.884 1.00 86.81 73 VAL A N 1
ATOM 598 C CA . VAL A 1 73 ? 2.438 -3.050 -8.027 1.00 86.81 73 VAL A CA 1
ATOM 599 C C . VAL A 1 73 ? 2.398 -3.630 -9.444 1.00 86.81 73 VAL A C 1
ATOM 601 O O . VAL A 1 73 ? 3.441 -3.998 -9.970 1.00 86.81 73 VAL A O 1
ATOM 604 N N . VAL A 1 74 ? 1.234 -3.679 -10.099 1.00 90.88 74 VAL A N 1
ATOM 605 C CA . VAL A 1 74 ? 1.150 -4.138 -11.499 1.00 90.88 74 VAL A CA 1
ATOM 606 C C . VAL A 1 74 ? 1.934 -3.213 -12.431 1.00 90.88 74 VAL A C 1
ATOM 608 O O . VAL A 1 74 ? 2.740 -3.691 -13.225 1.00 90.88 74 VAL A O 1
ATOM 611 N N . ILE A 1 75 ? 1.745 -1.895 -12.312 1.00 89.88 75 ILE A N 1
ATOM 612 C CA . ILE A 1 75 ? 2.471 -0.901 -13.123 1.00 89.88 75 ILE A CA 1
ATOM 613 C C . ILE A 1 75 ? 3.978 -1.015 -12.887 1.00 89.88 75 ILE A C 1
ATOM 615 O O . ILE A 1 75 ? 4.763 -1.033 -13.829 1.00 89.88 75 ILE A O 1
ATOM 619 N N . LEU A 1 76 ? 4.368 -1.137 -11.623 1.00 90.12 76 LEU A N 1
ATOM 620 C CA . LEU A 1 76 ? 5.743 -1.332 -11.197 1.00 90.12 76 LEU A CA 1
ATOM 621 C C . LEU A 1 76 ? 6.375 -2.586 -11.828 1.00 90.12 76 LEU A C 1
ATOM 623 O O . LEU A 1 76 ? 7.471 -2.496 -12.374 1.00 90.12 76 LEU A O 1
ATOM 627 N N . LEU A 1 77 ? 5.701 -3.740 -11.771 1.00 92.00 77 LEU A N 1
ATOM 628 C CA . LEU A 1 77 ? 6.206 -4.989 -12.351 1.00 92.00 77 LEU A CA 1
ATOM 629 C C . LEU A 1 77 ? 6.361 -4.888 -13.869 1.00 92.00 77 LEU A C 1
ATOM 631 O O . LEU A 1 77 ? 7.371 -5.337 -14.404 1.00 92.00 77 LEU A O 1
ATOM 635 N N . LEU A 1 78 ? 5.399 -4.266 -14.556 1.00 93.25 78 LEU A N 1
ATOM 636 C CA . LEU A 1 78 ? 5.488 -4.023 -15.996 1.00 93.25 78 LEU A CA 1
ATOM 637 C C . LEU A 1 78 ? 6.662 -3.108 -16.341 1.00 93.25 78 LEU A C 1
ATOM 639 O O . LEU A 1 78 ? 7.399 -3.389 -17.279 1.00 93.25 78 LEU A O 1
ATOM 643 N N . ALA A 1 79 ? 6.857 -2.035 -15.578 1.00 90.25 79 ALA A N 1
ATOM 644 C CA . ALA A 1 79 ? 7.908 -1.065 -15.838 1.00 90.25 79 ALA A CA 1
ATOM 645 C C . ALA A 1 79 ? 9.307 -1.641 -15.551 1.00 90.25 79 ALA A C 1
ATOM 647 O O . ALA A 1 79 ? 10.238 -1.413 -16.321 1.00 90.25 79 ALA A O 1
ATOM 648 N N . LEU A 1 80 ? 9.448 -2.443 -14.491 1.00 89.44 80 LEU A N 1
ATOM 649 C CA . LEU A 1 80 ? 10.692 -3.151 -14.190 1.00 89.44 80 LEU A CA 1
ATOM 650 C C . LEU A 1 80 ? 10.973 -4.259 -15.212 1.00 89.44 80 LEU A C 1
ATOM 652 O O . LEU A 1 80 ? 12.103 -4.396 -15.670 1.00 89.44 80 LEU A O 1
ATOM 656 N N . GLY A 1 81 ? 9.943 -5.013 -15.606 1.00 92.38 81 GLY A N 1
ATOM 657 C CA . GLY A 1 81 ? 10.040 -6.009 -16.671 1.00 92.38 81 GLY A CA 1
ATOM 658 C C . GLY A 1 81 ? 10.449 -5.377 -17.999 1.00 92.38 81 GLY A C 1
ATOM 659 O O . GLY A 1 81 ? 11.352 -5.871 -18.659 1.00 92.38 81 GLY A O 1
ATOM 660 N N . TYR A 1 82 ? 9.863 -4.237 -18.358 1.00 91.12 82 TYR A N 1
ATOM 661 C CA . TYR A 1 82 ? 10.268 -3.474 -19.534 1.00 91.12 82 TYR A CA 1
ATOM 662 C C . TYR A 1 82 ? 11.742 -3.062 -19.468 1.00 91.12 82 TYR A C 1
ATOM 664 O O . TYR A 1 82 ? 12.483 -3.309 -20.414 1.00 91.12 82 TYR A O 1
ATOM 672 N N . LEU A 1 83 ? 12.186 -2.514 -18.334 1.00 88.25 83 LEU A N 1
ATOM 673 C CA . LEU A 1 83 ? 13.578 -2.109 -18.146 1.00 88.25 83 LEU A CA 1
ATOM 674 C C . LEU A 1 83 ? 14.555 -3.294 -18.225 1.00 88.25 83 LEU A C 1
ATOM 676 O O . LEU A 1 83 ? 15.691 -3.131 -18.651 1.00 88.25 83 LEU A O 1
ATOM 680 N N . PHE A 1 84 ? 14.109 -4.488 -17.835 1.00 90.06 84 PHE A N 1
ATOM 681 C CA . PHE A 1 84 ? 14.890 -5.716 -17.954 1.00 90.06 84 PHE A CA 1
ATOM 682 C C . PHE A 1 84 ? 15.020 -6.205 -19.405 1.00 90.06 84 PHE A C 1
ATOM 684 O O . PHE A 1 84 ? 16.071 -6.713 -19.787 1.00 90.06 84 PHE A O 1
ATOM 691 N N . VAL A 1 85 ? 13.968 -6.065 -20.217 1.00 91.19 85 VAL A N 1
ATOM 692 C CA . VAL A 1 85 ? 13.965 -6.506 -21.626 1.00 91.19 85 VAL A CA 1
ATOM 693 C C . VAL A 1 85 ? 14.571 -5.434 -22.549 1.00 91.19 85 VAL A C 1
ATOM 695 O O . VAL A 1 85 ? 15.087 -5.761 -23.616 1.00 91.19 85 VAL A O 1
ATOM 698 N N . GLU A 1 86 ? 14.577 -4.160 -22.151 1.00 89.62 86 GLU A N 1
ATOM 699 C CA . GLU A 1 86 ? 15.078 -3.052 -22.976 1.00 89.62 86 GLU A CA 1
ATOM 700 C C . GLU A 1 86 ? 16.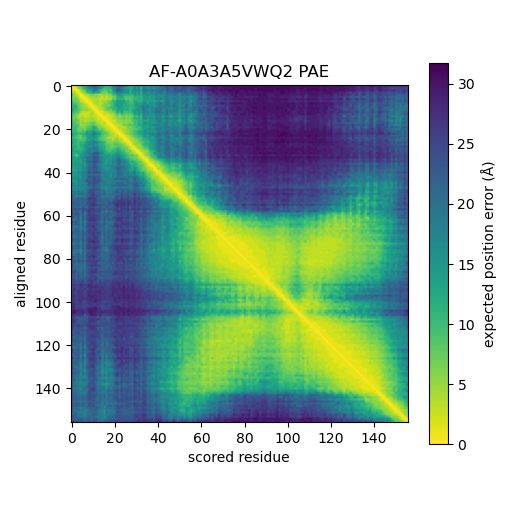509 -3.229 -23.528 1.00 89.62 86 GLU A C 1
ATOM 702 O O . GLU A 1 86 ? 16.683 -2.995 -24.727 1.00 89.62 86 GLU A O 1
ATOM 707 N N . PRO A 1 87 ? 17.506 -3.737 -22.774 1.00 86.38 87 PRO A N 1
ATOM 708 C CA . PRO A 1 87 ? 18.850 -3.981 -23.307 1.00 86.38 87 PRO A CA 1
ATOM 709 C C . PRO A 1 87 ? 18.862 -4.972 -24.482 1.00 86.38 87 PRO A C 1
ATOM 711 O O . PRO A 1 87 ? 19.697 -4.895 -25.384 1.00 86.38 87 PRO A O 1
ATOM 714 N N . ILE A 1 88 ? 17.915 -5.914 -24.489 1.00 90.62 88 ILE A N 1
ATOM 715 C CA . ILE A 1 88 ? 17.749 -6.891 -25.567 1.00 90.62 88 ILE A CA 1
ATOM 716 C C . ILE A 1 88 ? 17.099 -6.209 -26.775 1.00 90.62 88 ILE A C 1
ATOM 718 O O . ILE A 1 88 ? 17.582 -6.361 -27.893 1.00 90.62 88 ILE A O 1
ATOM 722 N N . LEU A 1 89 ? 16.041 -5.418 -26.564 1.00 89.06 89 LEU A N 1
ATOM 723 C CA . LEU A 1 89 ? 15.363 -4.676 -27.638 1.00 89.06 89 L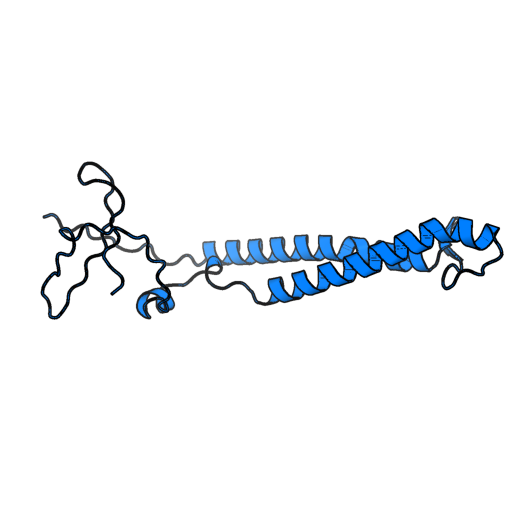EU A CA 1
ATOM 724 C C . LEU A 1 89 ? 16.301 -3.687 -28.337 1.00 89.06 89 LEU A C 1
ATOM 726 O O . LEU A 1 89 ? 16.302 -3.614 -29.568 1.00 89.06 89 LEU A O 1
ATOM 730 N N . SER A 1 90 ? 17.118 -2.966 -27.569 1.00 87.38 90 SER A N 1
ATOM 731 C CA . SER A 1 90 ? 18.088 -2.013 -28.110 1.00 87.38 90 SER A CA 1
ATOM 732 C C . SER A 1 90 ? 19.171 -2.712 -28.934 1.00 87.38 90 SER A C 1
ATOM 734 O O . SER A 1 90 ? 19.556 -2.205 -29.987 1.00 87.38 90 SER A O 1
ATOM 736 N N . SER A 1 91 ? 19.575 -3.925 -28.542 1.00 88.56 91 SER A N 1
ATOM 737 C CA . SER A 1 91 ? 20.489 -4.770 -29.326 1.00 88.56 91 SER A CA 1
ATOM 738 C C . SER A 1 91 ? 19.905 -5.191 -30.684 1.00 88.56 91 SER A C 1
ATOM 740 O O . SER A 1 91 ? 20.654 -5.381 -31.639 1.00 88.56 91 SER A O 1
ATOM 742 N N . PHE A 1 92 ? 18.575 -5.285 -30.804 1.00 91.31 92 PHE A N 1
ATOM 743 C CA . PHE A 1 92 ? 17.868 -5.514 -32.074 1.00 91.31 92 PHE A CA 1
ATOM 744 C C . PHE A 1 92 ? 17.558 -4.221 -32.855 1.00 91.31 92 PHE A C 1
ATOM 746 O O . PHE A 1 92 ? 16.892 -4.274 -33.889 1.00 91.31 92 PHE A O 1
ATOM 753 N N . GLY A 1 93 ? 18.028 -3.059 -32.388 1.00 87.56 93 GLY A N 1
ATOM 754 C CA . GLY A 1 93 ? 17.818 -1.766 -33.044 1.00 87.56 93 GLY A CA 1
ATOM 755 C C . GLY A 1 93 ? 16.451 -1.127 -32.781 1.00 87.56 93 GLY A C 1
ATOM 756 O O . GLY A 1 93 ? 16.095 -0.159 -33.451 1.00 87.56 93 GLY A O 1
ATOM 757 N N . ILE A 1 94 ? 15.676 -1.639 -31.818 1.00 87.31 94 ILE A N 1
ATOM 758 C CA . ILE A 1 94 ? 14.395 -1.046 -31.420 1.00 87.31 94 ILE A CA 1
ATOM 759 C C . ILE A 1 94 ? 14.674 0.055 -30.382 1.00 87.31 94 ILE A C 1
ATOM 761 O O . ILE A 1 94 ? 15.218 -0.250 -29.318 1.00 87.31 94 ILE A O 1
ATOM 765 N N . PRO A 1 95 ? 14.314 1.327 -30.641 1.00 81.88 95 PRO A N 1
ATOM 766 C CA . PRO A 1 95 ? 14.563 2.407 -29.694 1.00 81.88 95 PRO A CA 1
ATOM 767 C C . PRO A 1 95 ? 13.686 2.257 -28.443 1.00 81.88 95 PRO A C 1
ATOM 769 O O . PRO A 1 95 ? 12.464 2.124 -28.532 1.00 81.88 95 PRO A O 1
ATOM 772 N N . GLY A 1 96 ? 14.318 2.310 -27.269 1.00 78.88 96 GLY A N 1
ATOM 773 C CA . GLY A 1 96 ? 13.633 2.312 -25.980 1.00 78.88 96 GLY A CA 1
ATOM 774 C C . GLY A 1 96 ? 12.901 3.633 -25.724 1.00 78.88 96 GLY A C 1
ATOM 775 O O . GLY A 1 96 ? 13.427 4.723 -25.939 1.00 78.88 96 GLY A O 1
ATOM 776 N N . ILE A 1 97 ? 11.670 3.547 -25.228 1.00 80.38 97 ILE A N 1
ATOM 777 C CA . ILE A 1 97 ? 10.897 4.683 -24.720 1.00 80.38 97 ILE A CA 1
ATOM 778 C C . ILE A 1 97 ? 11.193 4.846 -23.223 1.00 80.38 97 ILE A C 1
ATOM 780 O O . ILE A 1 97 ? 11.057 3.898 -22.451 1.00 80.38 97 ILE A O 1
ATOM 784 N N . GLY A 1 98 ? 11.582 6.048 -22.789 1.00 71.31 98 GLY A N 1
ATOM 785 C CA . GLY A 1 98 ? 11.742 6.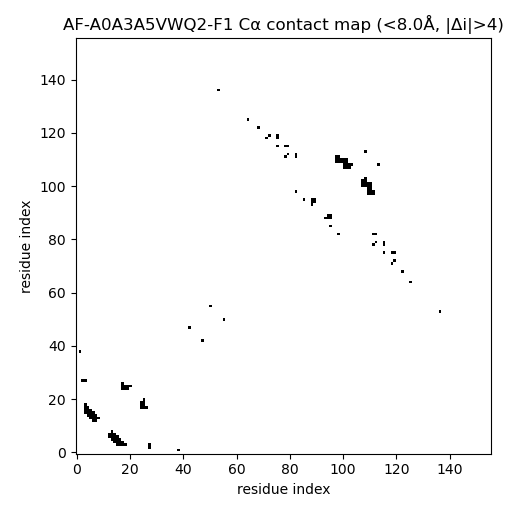366 -21.362 1.00 71.31 98 GLY A CA 1
ATOM 786 C C . GLY A 1 98 ? 12.988 5.784 -20.677 1.00 71.31 98 GLY A C 1
ATOM 787 O O . GLY A 1 98 ? 13.068 5.826 -19.450 1.00 71.31 98 GLY A O 1
ATOM 788 N N . THR A 1 99 ? 13.966 5.279 -21.436 1.00 76.12 99 THR A N 1
ATOM 789 C CA . THR A 1 99 ? 15.242 4.746 -20.912 1.00 76.12 99 THR A CA 1
ATOM 790 C C . THR A 1 99 ? 16.393 5.748 -20.912 1.00 76.12 99 THR A C 1
ATOM 792 O O . THR A 1 99 ? 17.530 5.387 -20.620 1.00 76.12 99 THR A O 1
ATOM 795 N N . GLY A 1 100 ? 16.101 7.032 -21.152 1.00 79.81 100 GLY A N 1
ATOM 796 C CA . GLY A 1 100 ? 17.080 8.105 -20.986 1.00 79.81 100 GLY A CA 1
ATOM 797 C C . GLY A 1 100 ? 17.725 8.052 -19.600 1.00 79.81 100 GLY A C 1
ATOM 798 O O . GLY A 1 100 ? 17.041 7.848 -18.598 1.00 79.81 100 GLY A O 1
ATOM 799 N N . THR A 1 101 ? 19.044 8.196 -19.535 1.00 85.38 101 THR A N 1
ATOM 800 C CA . THR A 1 101 ? 19.796 8.075 -18.286 1.00 85.38 101 THR A CA 1
ATOM 801 C C . THR A 1 101 ? 19.866 9.410 -17.553 1.00 85.38 101 THR A C 1
ATOM 803 O O . THR A 1 101 ? 20.197 10.435 -18.147 1.00 85.38 101 THR A O 1
ATOM 806 N N . ILE A 1 102 ? 19.612 9.395 -16.247 1.00 85.81 102 ILE A N 1
ATOM 807 C CA . ILE A 1 102 ? 19.962 10.477 -15.332 1.00 85.81 102 ILE A CA 1
ATOM 808 C C . ILE A 1 102 ? 21.232 10.076 -14.592 1.00 85.81 102 ILE A C 1
ATOM 810 O O . ILE A 1 102 ? 21.303 9.010 -13.980 1.00 85.81 102 ILE A O 1
ATOM 814 N N . ARG A 1 103 ? 22.212 10.977 -14.598 1.00 87.56 103 ARG A N 1
ATOM 815 C CA . ARG A 1 103 ? 23.415 10.848 -13.786 1.00 87.56 103 ARG A CA 1
ATOM 816 C C . ARG A 1 103 ? 23.149 11.359 -12.376 1.00 87.56 103 ARG A C 1
ATOM 818 O O . ARG A 1 103 ? 22.880 12.545 -12.191 1.00 87.56 103 ARG A O 1
ATOM 825 N N . ILE A 1 104 ? 23.251 10.483 -11.381 1.00 86.88 104 ILE A N 1
ATOM 826 C CA . ILE A 1 104 ? 23.202 10.858 -9.963 1.00 86.88 104 ILE A CA 1
ATOM 827 C C . ILE A 1 104 ? 24.571 10.537 -9.366 1.00 86.88 104 ILE A C 1
ATOM 829 O O . ILE A 1 104 ? 24.938 9.376 -9.187 1.00 86.88 104 ILE A O 1
ATOM 833 N N . GLY A 1 105 ? 25.359 11.576 -9.089 1.00 86.62 105 GLY A N 1
ATOM 834 C CA . GLY A 1 105 ? 26.757 11.407 -8.694 1.00 86.62 105 GLY A CA 1
ATOM 835 C C . GLY A 1 105 ? 27.597 10.825 -9.837 1.00 86.62 105 GLY A C 1
ATOM 836 O O . GLY A 1 105 ? 27.599 11.368 -10.939 1.00 86.62 105 GLY A O 1
ATOM 837 N N . LEU A 1 106 ? 28.315 9.728 -9.575 1.00 88.25 106 LEU A N 1
ATOM 838 C CA . LEU A 1 106 ? 29.171 9.050 -10.561 1.00 88.25 106 LEU A CA 1
ATOM 839 C C . LEU A 1 106 ? 28.459 7.904 -11.307 1.00 88.25 106 LEU A C 1
ATOM 841 O O . LEU A 1 106 ? 29.109 7.177 -12.053 1.00 88.25 106 LEU A O 1
ATOM 845 N N . LEU A 1 107 ? 27.154 7.707 -11.087 1.00 84.44 107 LEU A N 1
ATOM 846 C CA . LEU A 1 107 ? 26.423 6.555 -11.610 1.00 84.44 107 LEU A CA 1
ATOM 847 C C . LEU A 1 107 ? 25.231 6.990 -12.474 1.00 84.44 107 LEU A C 1
ATOM 849 O O . LEU A 1 107 ? 24.447 7.861 -12.089 1.00 84.44 107 LEU A O 1
ATOM 853 N N . ASP A 1 108 ? 25.128 6.384 -13.658 1.00 88.31 108 ASP A N 1
ATOM 854 C CA . ASP A 1 108 ? 24.052 6.621 -14.617 1.00 88.31 108 ASP A CA 1
ATOM 855 C C . ASP A 1 108 ? 22.917 5.626 -14.376 1.00 88.31 108 ASP A C 1
ATOM 857 O O . ASP A 1 108 ? 23.110 4.410 -14.433 1.00 88.31 108 ASP A O 1
ATOM 861 N N . TYR A 1 109 ? 21.722 6.149 -14.114 1.00 86.38 109 TYR A N 1
ATOM 862 C CA . TYR A 1 109 ? 20.522 5.354 -13.887 1.00 86.38 109 TYR A CA 1
ATOM 863 C C . TYR A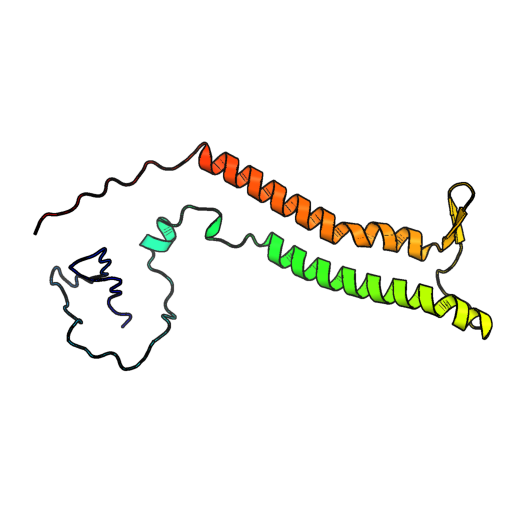 1 109 ? 19.488 5.646 -14.966 1.00 86.38 109 TYR A C 1
ATOM 865 O O . TYR A 1 109 ? 19.271 6.811 -15.298 1.00 86.38 109 TYR A O 1
ATOM 873 N N . PRO A 1 110 ? 18.777 4.637 -15.487 1.00 87.38 110 PRO A N 1
ATOM 874 C CA . PRO A 1 110 ? 17.656 4.896 -16.375 1.00 87.38 110 PRO A CA 1
ATOM 875 C C . PRO A 1 110 ? 16.565 5.667 -15.622 1.00 87.38 110 PRO A C 1
ATOM 877 O O . PRO A 1 110 ? 16.194 5.309 -14.501 1.00 87.38 110 PRO A O 1
ATOM 880 N N . LEU A 1 111 ? 16.027 6.714 -16.249 1.00 87.12 111 LEU A N 1
ATOM 881 C CA . LEU A 1 111 ? 15.002 7.604 -15.696 1.00 87.12 111 LEU A CA 1
ATOM 882 C C . LEU A 1 111 ? 13.830 6.820 -15.097 1.00 87.12 111 LEU A C 1
ATOM 884 O O . LEU A 1 111 ? 13.367 7.121 -13.997 1.00 87.12 111 LEU A O 1
ATOM 888 N N . LEU A 1 112 ? 13.385 5.777 -15.800 1.00 87.19 112 LEU A N 1
ATOM 889 C CA . LEU A 1 112 ? 12.290 4.932 -15.345 1.00 87.19 112 LEU A CA 1
ATOM 890 C C . LEU A 1 112 ? 12.607 4.249 -14.003 1.00 87.19 112 LEU A C 1
ATOM 892 O O . LEU A 1 112 ? 11.752 4.232 -13.123 1.00 87.19 112 LEU A O 1
ATOM 896 N N . ALA A 1 113 ? 13.837 3.764 -13.789 1.00 86.25 113 ALA A N 1
ATOM 897 C CA . ALA A 1 113 ? 14.230 3.162 -12.512 1.00 86.25 113 ALA A CA 1
ATOM 898 C C . ALA A 1 113 ? 14.192 4.173 -11.362 1.00 86.25 113 ALA A C 1
ATOM 900 O O . ALA A 1 113 ? 13.722 3.840 -10.276 1.00 86.25 113 ALA A O 1
ATOM 901 N N . VAL A 1 114 ? 14.619 5.414 -11.608 1.00 88.38 114 VAL A N 1
ATOM 902 C CA . VAL A 1 114 ? 14.596 6.487 -10.600 1.00 88.38 114 VAL A CA 1
ATOM 903 C C . VAL A 1 114 ? 13.169 6.768 -10.109 1.00 88.38 114 VAL A C 1
ATOM 905 O O . VAL A 1 114 ? 12.980 7.110 -8.946 1.00 88.38 114 VAL A O 1
ATOM 908 N N . ILE A 1 115 ? 12.156 6.568 -10.957 1.00 86.56 115 ILE A N 1
ATOM 909 C CA . ILE A 1 115 ? 10.734 6.746 -10.612 1.00 86.56 115 ILE A CA 1
ATOM 910 C C . ILE A 1 115 ? 10.138 5.477 -9.973 1.00 86.56 115 ILE A C 1
ATOM 912 O O . ILE A 1 115 ? 9.390 5.554 -8.997 1.00 86.56 115 ILE A O 1
ATOM 916 N N . ILE A 1 116 ? 10.470 4.299 -10.508 1.00 87.56 116 ILE A N 1
ATOM 917 C CA . ILE A 1 116 ? 9.963 2.992 -10.055 1.00 87.56 116 ILE A CA 1
ATOM 918 C C . ILE A 1 116 ? 10.469 2.652 -8.651 1.00 87.56 116 ILE A C 1
ATOM 920 O O . ILE A 1 116 ? 9.717 2.124 -7.834 1.00 87.56 116 ILE A O 1
ATOM 924 N N . VAL A 1 117 ? 11.737 2.935 -8.350 1.00 86.75 117 VAL A N 1
ATOM 925 C CA . VAL A 1 117 ? 12.350 2.531 -7.077 1.00 86.75 117 VAL A CA 1
ATOM 926 C C . VAL A 1 117 ? 11.636 3.160 -5.870 1.00 86.75 117 VAL A C 1
ATOM 928 O O . VAL A 1 117 ? 11.249 2.412 -4.977 1.00 86.75 117 VAL A O 1
ATOM 931 N N . PRO A 1 118 ? 11.345 4.474 -5.825 1.00 87.75 118 PRO A N 1
ATOM 932 C CA . PRO A 1 118 ? 10.496 5.058 -4.783 1.00 87.75 118 PRO A CA 1
ATOM 933 C C . PRO A 1 118 ? 9.096 4.434 -4.710 1.00 87.75 118 PRO A C 1
ATOM 935 O O . PRO A 1 118 ? 8.575 4.210 -3.617 1.00 87.75 118 PRO A O 1
ATOM 938 N N . LEU A 1 119 ? 8.498 4.103 -5.861 1.00 86.75 119 LEU A N 1
ATOM 939 C CA . LEU A 1 119 ? 7.177 3.475 -5.940 1.00 86.75 119 LEU A CA 1
ATOM 940 C C . LEU A 1 119 ? 7.148 2.096 -5.247 1.00 86.75 119 LEU A C 1
ATOM 942 O O . LEU A 1 119 ? 6.123 1.747 -4.658 1.00 86.75 119 LEU A O 1
ATOM 946 N N . LEU A 1 120 ? 8.269 1.356 -5.227 1.00 85.50 120 LEU A N 1
ATOM 947 C CA . LEU A 1 120 ? 8.412 0.091 -4.482 1.00 85.50 120 LEU A CA 1
ATOM 948 C C . LEU A 1 120 ? 8.194 0.253 -2.979 1.00 85.50 120 LEU A C 1
ATOM 950 O O . LEU A 1 120 ? 7.664 -0.648 -2.328 1.00 85.50 120 LEU A O 1
ATOM 954 N N . PHE A 1 121 ? 8.612 1.385 -2.416 1.00 88.00 121 PHE A N 1
ATOM 955 C CA . PHE A 1 121 ? 8.547 1.615 -0.977 1.00 88.00 121 PHE A CA 1
ATOM 956 C C . PHE A 1 121 ? 7.160 2.063 -0.515 1.00 88.00 121 PHE A C 1
ATOM 958 O O . PHE A 1 121 ? 6.843 1.915 0.664 1.00 88.00 121 PHE A O 1
ATOM 965 N N . ILE A 1 122 ? 6.299 2.553 -1.414 1.00 86.12 122 ILE A N 1
ATOM 966 C CA . ILE A 1 122 ? 4.972 3.076 -1.054 1.00 86.12 122 ILE A CA 1
ATOM 967 C C . ILE A 1 122 ? 4.096 2.026 -0.342 1.00 86.12 122 ILE A C 1
ATOM 969 O O . ILE A 1 122 ? 3.583 2.331 0.736 1.00 86.12 122 ILE A O 1
ATOM 973 N N . PRO A 1 123 ? 3.933 0.781 -0.839 1.00 80.38 123 PRO A N 1
ATOM 974 C CA . PRO A 1 123 ? 3.149 -0.239 -0.138 1.00 80.38 123 PRO A CA 1
ATOM 975 C C . PRO A 1 123 ? 3.690 -0.567 1.258 1.00 80.38 123 PRO A C 1
ATOM 977 O O . PRO A 1 123 ? 2.911 -0.807 2.183 1.00 80.38 123 PRO A O 1
ATOM 980 N N . LEU A 1 124 ? 5.016 -0.566 1.418 1.00 85.62 124 LEU A N 1
ATOM 981 C CA . LEU A 1 124 ? 5.667 -0.820 2.700 1.00 85.62 124 LEU A CA 1
ATOM 982 C C . LEU A 1 124 ? 5.436 0.343 3.670 1.00 85.62 124 LEU A C 1
ATOM 984 O O . LEU A 1 124 ? 5.030 0.114 4.806 1.00 85.62 124 LEU A O 1
ATOM 988 N N . ALA A 1 125 ? 5.619 1.580 3.209 1.00 87.56 125 ALA A N 1
ATOM 989 C CA . ALA A 1 125 ? 5.382 2.782 3.999 1.00 87.56 125 ALA A CA 1
ATOM 990 C C . ALA A 1 125 ? 3.921 2.874 4.460 1.00 87.56 125 ALA A C 1
ATOM 992 O O . ALA A 1 125 ? 3.659 3.121 5.635 1.00 87.56 125 ALA A O 1
ATOM 993 N N . LEU A 1 126 ? 2.965 2.591 3.570 1.00 83.81 126 LEU A N 1
ATOM 994 C CA . LEU A 1 126 ? 1.542 2.538 3.915 1.00 83.81 126 LEU A CA 1
ATOM 995 C C . LEU A 1 126 ? 1.244 1.449 4.951 1.00 83.81 126 LEU A C 1
ATOM 997 O O . LEU A 1 126 ? 0.446 1.674 5.857 1.00 83.81 126 LEU A O 1
ATOM 1001 N N . ARG A 1 127 ? 1.899 0.284 4.854 1.00 83.00 127 ARG A N 1
ATOM 1002 C CA . ARG A 1 127 ? 1.759 -0.793 5.844 1.00 83.00 127 ARG A CA 1
ATOM 1003 C C . ARG A 1 127 ? 2.286 -0.371 7.214 1.00 83.00 127 ARG A C 1
ATOM 1005 O O . ARG A 1 127 ? 1.608 -0.588 8.212 1.00 83.00 127 ARG A O 1
ATOM 1012 N N . VAL A 1 128 ? 3.463 0.249 7.264 1.00 88.75 128 VAL A N 1
ATOM 1013 C CA . VAL A 1 128 ? 4.041 0.768 8.513 1.00 88.75 128 VAL A CA 1
ATOM 1014 C C . VAL A 1 128 ? 3.149 1.861 9.104 1.00 88.75 128 VAL A C 1
ATOM 1016 O O . VAL A 1 128 ? 2.847 1.820 10.293 1.00 88.75 128 VAL A O 1
ATOM 1019 N N . GLY A 1 129 ? 2.668 2.792 8.276 1.00 87.19 129 GLY A N 1
ATOM 1020 C CA . GLY A 1 129 ? 1.779 3.872 8.698 1.00 87.19 129 GLY A CA 1
ATOM 1021 C C . GLY A 1 129 ? 0.442 3.373 9.245 1.00 87.19 129 GLY A C 1
ATOM 1022 O O . GLY A 1 129 ? 0.012 3.836 10.297 1.00 87.19 129 GLY A O 1
ATOM 1023 N N . ALA A 1 130 ? -0.188 2.396 8.586 1.00 82.00 130 ALA A N 1
ATOM 1024 C CA . ALA A 1 130 ? -1.429 1.785 9.063 1.00 82.00 130 ALA A CA 1
A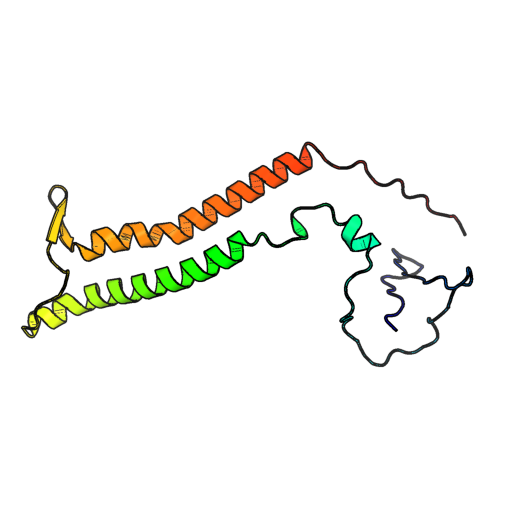TOM 1025 C C . ALA A 1 130 ? -1.231 1.082 10.415 1.00 82.00 130 ALA A C 1
ATOM 1027 O O . ALA A 1 130 ? -1.979 1.341 11.352 1.00 82.00 130 ALA A O 1
ATOM 1028 N N . ASN A 1 131 ? -0.169 0.280 10.549 1.00 83.62 131 ASN A N 1
ATOM 1029 C CA . ASN A 1 131 ? 0.159 -0.380 11.814 1.00 83.62 131 ASN A CA 1
ATOM 1030 C C . ASN A 1 131 ? 0.432 0.638 12.931 1.00 83.62 131 ASN A C 1
ATOM 1032 O O . ASN A 1 131 ? 0.001 0.453 14.065 1.00 83.62 131 ASN A O 1
ATOM 1036 N N . PHE A 1 132 ? 1.141 1.725 12.625 1.00 87.56 132 PHE A N 1
ATOM 1037 C CA . PHE A 1 132 ? 1.410 2.779 13.598 1.00 87.56 132 PHE A CA 1
ATOM 1038 C C . PHE A 1 132 ? 0.130 3.505 14.022 1.00 87.56 132 PHE A C 1
ATOM 1040 O O . PHE A 1 132 ? -0.081 3.734 15.212 1.00 87.56 132 PHE A O 1
ATOM 1047 N N . ALA A 1 133 ? -0.748 3.827 13.070 1.00 83.56 133 ALA A N 1
ATOM 1048 C CA . ALA A 1 133 ? -2.052 4.401 13.367 1.00 83.56 133 ALA A CA 1
ATOM 1049 C C . ALA A 1 133 ? -2.861 3.470 14.280 1.00 83.56 133 ALA A C 1
ATOM 1051 O O . ALA A 1 133 ? -3.390 3.935 15.288 1.00 83.56 133 ALA A O 1
ATOM 1052 N N . ASP A 1 134 ? -2.898 2.168 13.995 1.00 81.94 134 ASP A N 1
ATOM 1053 C CA . ASP A 1 134 ? -3.565 1.178 14.847 1.00 81.94 134 ASP A CA 1
ATOM 1054 C C . ASP A 1 134 ? -2.981 1.155 16.270 1.00 81.94 134 ASP A C 1
ATOM 1056 O O . ASP A 1 134 ? -3.737 1.180 17.242 1.00 81.94 134 ASP A O 1
ATOM 1060 N N . LEU A 1 135 ? -1.651 1.204 16.421 1.00 85.50 135 LEU A N 1
ATOM 1061 C CA . LEU A 1 135 ? -0.992 1.265 17.735 1.00 85.50 135 LEU A CA 1
ATOM 1062 C C . LEU A 1 135 ? -1.371 2.524 18.525 1.00 85.50 135 LEU A C 1
ATOM 1064 O O . LEU A 1 135 ? -1.604 2.457 19.734 1.00 85.50 135 LEU A O 1
ATOM 1068 N N . VAL A 1 136 ? -1.447 3.679 17.859 1.00 84.50 136 VAL A N 1
ATOM 1069 C CA . VAL A 1 136 ? -1.873 4.936 18.493 1.00 84.50 136 VAL A CA 1
ATOM 1070 C C . VAL A 1 136 ? -3.322 4.832 18.969 1.00 84.50 136 VAL A C 1
ATOM 1072 O O . VAL A 1 136 ? -3.617 5.193 20.110 1.00 84.50 136 VAL A O 1
ATOM 1075 N N . HIS A 1 137 ? -4.219 4.292 18.141 1.00 79.88 137 HIS A N 1
ATOM 1076 C CA . HIS A 1 137 ? -5.619 4.089 18.519 1.00 79.88 137 HIS A CA 1
ATOM 1077 C C . HIS A 1 137 ? -5.758 3.096 19.678 1.00 79.88 137 HIS A C 1
ATOM 1079 O O . HIS A 1 137 ? -6.499 3.368 20.622 1.00 79.88 137 HIS A O 1
ATOM 1085 N N . GLN A 1 138 ? -5.003 1.994 19.664 1.00 80.56 138 GLN A N 1
ATOM 1086 C CA . GLN A 1 138 ? -4.986 1.019 20.755 1.00 80.56 138 GLN A CA 1
ATOM 1087 C C . GLN A 1 138 ? -4.517 1.659 22.065 1.00 80.56 138 GLN A C 1
ATOM 1089 O O . GLN A 1 138 ? -5.155 1.495 23.104 1.00 80.56 138 GLN A O 1
ATOM 1094 N N . ARG A 1 139 ? -3.435 2.442 22.022 1.00 84.69 139 ARG A N 1
ATOM 1095 C CA . ARG A 1 139 ? -2.917 3.154 23.195 1.00 84.69 139 ARG A CA 1
ATOM 1096 C C . ARG A 1 139 ? -3.915 4.175 23.739 1.00 84.69 139 ARG A C 1
ATOM 1098 O O . ARG A 1 139 ? -4.022 4.319 24.955 1.00 84.69 139 ARG A O 1
ATOM 1105 N N . ASN A 1 140 ? -4.645 4.865 22.866 1.00 81.31 140 ASN A N 1
ATOM 1106 C CA . ASN A 1 140 ? -5.702 5.787 23.278 1.00 81.31 140 ASN A CA 1
ATOM 1107 C C . ASN A 1 140 ? -6.885 5.041 23.913 1.00 81.31 140 ASN A C 1
ATOM 1109 O O . ASN A 1 140 ? -7.345 5.459 24.969 1.00 81.31 140 ASN A O 1
ATOM 1113 N N . PHE A 1 141 ? -7.310 3.908 23.346 1.00 77.00 141 PHE A N 1
ATOM 1114 C CA . PHE A 1 141 ? -8.383 3.080 23.907 1.00 77.00 141 PHE A CA 1
ATOM 1115 C C . PHE A 1 141 ? -8.036 2.532 25.296 1.00 77.00 141 PHE A C 1
ATOM 1117 O O . PHE A 1 141 ? -8.850 2.631 26.207 1.00 77.00 141 PHE A O 1
ATOM 1124 N N . LEU A 1 142 ? -6.814 2.022 25.493 1.00 77.62 142 LEU A N 1
ATOM 1125 C CA . LEU A 1 142 ? -6.356 1.539 26.803 1.00 77.62 142 LEU A CA 1
ATOM 1126 C C . LEU A 1 142 ? -6.338 2.646 27.867 1.00 77.62 142 LEU A C 1
ATOM 1128 O O . LEU A 1 142 ? -6.545 2.376 29.045 1.00 77.62 142 LEU A O 1
ATOM 1132 N N . ARG A 1 143 ? -6.102 3.899 27.462 1.00 78.44 143 ARG A N 1
ATOM 1133 C CA . ARG A 1 143 ? -6.151 5.064 28.358 1.00 78.44 143 ARG A CA 1
ATOM 1134 C C . ARG A 1 143 ? -7.573 5.503 28.708 1.00 78.44 143 ARG A C 1
ATOM 1136 O O . ARG A 1 143 ? -7.749 6.176 29.716 1.00 78.44 143 ARG A O 1
ATOM 1143 N N . SER A 1 144 ? -8.560 5.143 27.894 1.00 75.12 144 SER A N 1
ATOM 1144 C CA . SER A 1 144 ? -9.975 5.474 28.078 1.00 75.12 144 SER A CA 1
ATOM 1145 C C . SER A 1 144 ? -10.835 4.209 28.150 1.00 75.12 144 SER A C 1
ATOM 1147 O O . SER A 1 144 ? -11.912 4.163 27.550 1.00 75.12 144 SER A O 1
ATOM 1149 N N . ALA A 1 145 ? -10.328 3.157 28.801 1.00 68.44 145 ALA A N 1
ATOM 1150 C CA . ALA A 1 145 ? -11.015 1.875 28.852 1.00 68.44 145 ALA A CA 1
ATOM 1151 C C . ALA A 1 145 ? -12.392 2.045 29.529 1.00 68.44 145 ALA A C 1
ATOM 1153 O O . ALA A 1 145 ? -12.477 2.700 30.574 1.00 68.44 145 ALA A O 1
ATOM 1154 N N . PRO A 1 146 ? -13.477 1.509 28.939 1.00 66.81 146 PRO A N 1
ATOM 1155 C CA . PRO A 1 146 ? -14.785 1.526 29.577 1.00 66.81 146 PRO A CA 1
ATOM 1156 C C . PRO A 1 146 ? -14.741 0.734 30.888 1.00 66.81 146 PRO A C 1
ATOM 1158 O O . PRO A 1 146 ? -13.976 -0.218 31.018 1.00 66.81 146 PRO A O 1
ATOM 1161 N N . SER A 1 147 ? -15.559 1.144 31.857 1.00 69.19 147 SER A N 1
ATOM 1162 C CA . SER A 1 147 ? -15.685 0.465 33.147 1.00 69.19 147 SER A CA 1
ATOM 1163 C C . SER A 1 147 ? -16.067 -0.999 32.947 1.00 69.19 147 SER A C 1
ATOM 1165 O O . SER A 1 147 ? -16.953 -1.293 32.139 1.00 69.19 147 SER A O 1
ATOM 1167 N N . ASP A 1 148 ? -15.423 -1.896 33.695 1.00 71.00 148 ASP A N 1
ATOM 1168 C CA . ASP A 1 148 ? -15.738 -3.320 33.636 1.00 71.00 148 ASP A CA 1
ATOM 1169 C C . ASP A 1 148 ? -17.228 -3.550 33.939 1.00 71.00 148 ASP A C 1
ATOM 1171 O O . ASP A 1 148 ? -17.781 -2.937 34.862 1.00 71.00 148 ASP A O 1
ATOM 1175 N N . PRO A 1 149 ? -17.915 -4.407 33.166 1.00 69.06 149 PRO A N 1
ATOM 1176 C CA . PRO A 1 149 ?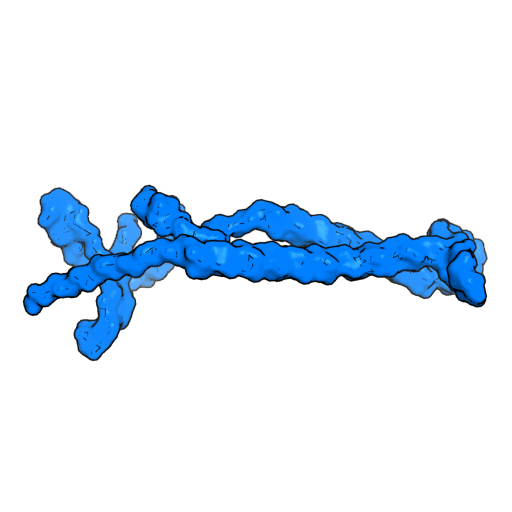 -19.315 -4.697 33.412 1.00 69.06 149 PRO A CA 1
ATOM 1177 C C . PRO A 1 149 ? -19.475 -5.432 34.746 1.00 69.06 149 PRO A C 1
ATOM 1179 O O . PRO A 1 149 ? -18.772 -6.400 35.036 1.00 69.06 149 PRO A O 1
ATOM 1182 N N . ILE A 1 150 ? -20.447 -5.002 35.549 1.00 70.12 150 ILE A N 1
ATOM 1183 C CA . ILE A 1 150 ? -20.834 -5.709 36.771 1.00 70.12 150 ILE A CA 1
ATOM 1184 C C . ILE A 1 150 ? -21.637 -6.942 36.351 1.00 70.12 150 ILE A C 1
ATOM 1186 O O . ILE A 1 150 ? -22.782 -6.830 35.915 1.00 70.12 150 ILE A O 1
ATOM 1190 N N . ILE A 1 151 ? -21.028 -8.121 36.462 1.00 71.19 151 ILE A N 1
ATOM 1191 C CA . ILE A 1 151 ? -21.689 -9.398 36.187 1.00 71.19 151 ILE A CA 1
ATOM 1192 C C . ILE A 1 151 ? -22.288 -9.907 37.501 1.00 71.19 151 ILE A C 1
ATOM 1194 O O . ILE A 1 151 ? -21.572 -10.403 38.368 1.00 71.19 151 ILE A O 1
ATOM 1198 N N . THR A 1 152 ? -23.605 -9.788 37.668 1.00 65.44 152 THR A N 1
ATOM 1199 C CA . THR A 1 152 ? -24.324 -10.441 38.771 1.00 65.44 152 THR A CA 1
ATOM 1200 C C . THR A 1 152 ? -24.762 -11.833 38.343 1.00 65.44 152 THR A C 1
ATOM 1202 O O . THR A 1 152 ? -25.679 -11.980 37.536 1.00 65.44 152 THR A O 1
ATOM 1205 N N . LEU A 1 153 ? -24.106 -12.854 38.891 1.00 69.50 153 LEU A N 1
ATOM 1206 C CA . LEU A 1 153 ? -24.523 -14.245 38.738 1.00 69.50 153 LEU A CA 1
ATOM 1207 C C . LEU A 1 153 ? -25.739 -14.494 39.639 1.00 69.50 153 LEU A C 1
ATOM 1209 O O . LEU A 1 153 ? -25.630 -14.458 40.865 1.00 69.50 153 LEU A O 1
ATOM 1213 N N . LEU A 1 154 ? -26.903 -14.718 39.032 1.00 58.44 154 LEU A N 1
ATOM 1214 C CA . LEU A 1 154 ? -28.093 -15.161 39.752 1.00 58.44 154 LEU A CA 1
ATOM 1215 C C . LEU A 1 154 ? -27.898 -16.632 40.129 1.00 58.44 154 LEU A C 1
ATOM 1217 O O . LEU A 1 154 ? -27.727 -17.484 39.260 1.00 58.44 154 LEU A O 1
ATOM 1221 N N . LYS A 1 155 ? -27.882 -16.918 41.431 1.00 47.03 155 LYS A N 1
ATOM 1222 C CA . LYS A 1 155 ? -27.828 -18.286 41.945 1.00 47.03 155 LYS A CA 1
ATOM 1223 C C . LYS A 1 155 ? -29.216 -18.913 41.786 1.00 47.03 155 LYS A C 1
ATOM 1225 O O . LYS A 1 155 ? -30.158 -18.430 42.413 1.00 47.03 155 LYS A O 1
ATOM 1230 N N . SER A 1 156 ? -29.318 -19.926 40.924 1.00 46.81 156 SER A N 1
ATOM 1231 C CA . SER A 1 156 ? -30.480 -20.820 40.839 1.00 46.81 156 SER A CA 1
ATOM 1232 C C . SER A 1 156 ? -30.471 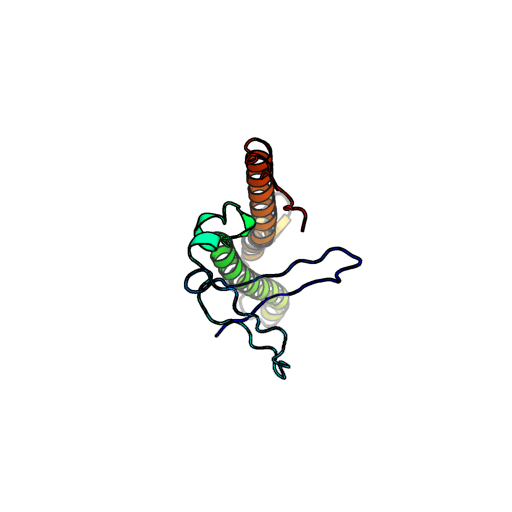-21.850 41.961 1.00 46.81 156 SER A C 1
ATOM 1234 O O . SER A 1 156 ? -29.379 -22.136 42.506 1.00 46.81 156 SER A O 1
#

Solvent-accessible surface area (backbone atoms only — not comparable to full-atom values): 10060 Å² total; per-residue (Å²): 131,92,72,72,52,73,47,74,41,93,96,52,70,64,49,72,49,81,56,70,60,95,86,40,79,61,81,66,84,84,58,84,75,92,66,93,74,82,82,83,69,80,75,56,69,67,58,66,71,68,65,76,55,80,92,76,56,84,63,68,63,59,60,55,50,52,58,48,43,58,53,53,52,52,54,45,51,53,54,52,51,46,63,67,47,39,69,58,42,45,74,73,72,44,83,72,82,66,58,60,66,45,70,60,87,95,45,78,37,38,44,51,53,69,56,43,56,62,58,64,47,48,60,55,52,51,51,52,50,52,54,49,51,50,51,51,51,50,55,51,44,68,75,62,60,75,79,81,80,85,80,82,81,81,84,128

Sequence (156 aa):
MSPSFRLGNEDSWLLEQRYLIDGKEIDDSKFERSKHEVEQSSPPRVVSKQRNGWYLTPNPIHSAVRRFISKAVVILLLALGYLFVEPILSSFGIPGIGTGTIRIGLLDYPLLAVIIVPLLFIPLALRVGANFADLVHQRNFLRSAPSDPIITLLKS